Protein AF-A0A3D6BMC3-F1 (afdb_monomer)

Sequence (77 aa):
IQEKDCCDNQTIVKEGDDTFKKANKISEIETLVFLNNFVYSYINLFEGLEKNTVPFKAYRPPLLSTDLVILNESFLI

pLDDT: mean 76.57, std 12.06, range [40.34, 93.62]

Mean predicted aligned error: 18.28 Å

Foldseek 3Di:
DDDDPDDDPDDDDDDDPPPPPDDPPDPPVVVVVVVVVVCVVCVVVPPDDPDPPDPCPVPDPDDDPDDPCVVVVPDDD

Organism: NCBI:txid1137281

Structure (mmCIF, N/CA/C/O backbone):
data_AF-A0A3D6BMC3-F1
#
_entry.id   AF-A0A3D6BMC3-F1
#
loop_
_atom_site.group_PDB
_atom_site.id
_atom_site.type_symbol
_atom_site.label_atom_id
_atom_site.label_alt_id
_atom_site.label_comp_id
_atom_site.label_asym_id
_atom_site.label_entity_id
_atom_site.label_seq_id
_atom_site.pdbx_PDB_ins_code
_atom_site.Cartn_x
_atom_site.Cartn_y
_atom_site.Cartn_z
_atom_site.occupancy
_atom_site.B_iso_or_equiv
_atom_site.auth_seq_id
_atom_site.auth_comp_id
_atom_site.auth_asym_id
_atom_site.auth_atom_id
_atom_site.pdbx_PDB_model_num
ATOM 1 N N . ILE A 1 1 ? -10.108 1.360 -75.361 1.00 40.34 1 ILE A N 1
ATOM 2 C CA . ILE A 1 1 ? -9.214 2.125 -74.460 1.00 40.34 1 ILE A CA 1
ATOM 3 C C . ILE A 1 1 ? -8.637 1.092 -73.510 1.00 40.34 1 ILE A C 1
ATOM 5 O O . ILE A 1 1 ? -9.416 0.473 -72.803 1.00 40.34 1 ILE A O 1
ATOM 9 N N . GLN A 1 2 ? -7.346 0.776 -73.646 1.00 47.53 2 GLN A N 1
ATOM 10 C CA . GLN A 1 2 ? -6.674 -0.246 -72.836 1.00 47.53 2 GLN A CA 1
ATOM 11 C C . GLN A 1 2 ? -6.712 0.161 -71.360 1.00 47.53 2 GLN A C 1
ATOM 13 O O . GLN A 1 2 ? -6.372 1.302 -71.037 1.00 47.53 2 GLN A O 1
ATOM 18 N N . GLU A 1 3 ? -7.139 -0.755 -70.490 1.00 56.12 3 GLU A N 1
ATOM 19 C CA . GLU A 1 3 ? -6.956 -0.626 -69.045 1.00 56.12 3 GLU A CA 1
A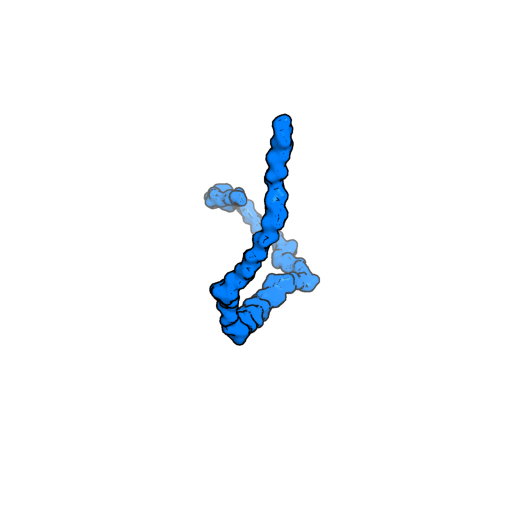TOM 20 C C . GLU A 1 3 ? -5.464 -0.453 -68.765 1.00 56.12 3 GLU A C 1
ATOM 22 O O . GLU A 1 3 ? -4.635 -1.241 -69.221 1.00 56.12 3 GLU A O 1
ATOM 27 N N . LYS A 1 4 ? -5.115 0.633 -68.073 1.00 62.09 4 LYS A N 1
ATOM 28 C CA . LYS A 1 4 ? -3.751 0.840 -67.599 1.00 62.09 4 LYS A CA 1
ATOM 29 C C . LYS A 1 4 ? -3.511 -0.145 -66.462 1.00 62.09 4 LYS A C 1
ATOM 31 O O . LYS A 1 4 ? -4.180 -0.052 -65.437 1.00 62.09 4 LYS A O 1
ATOM 36 N N . ASP A 1 5 ? -2.568 -1.051 -66.680 1.00 63.50 5 ASP A N 1
ATOM 37 C CA . ASP A 1 5 ? -2.041 -1.994 -65.697 1.00 63.50 5 ASP A CA 1
ATOM 38 C C . ASP A 1 5 ? -1.595 -1.202 -64.454 1.00 63.50 5 ASP A C 1
ATOM 40 O O . ASP A 1 5 ? -0.672 -0.388 -64.523 1.00 63.50 5 ASP A O 1
ATOM 44 N N . CYS A 1 6 ? -2.360 -1.279 -63.361 1.00 70.06 6 CYS A N 1
ATOM 45 C CA . CYS A 1 6 ? -2.282 -0.292 -62.277 1.00 70.06 6 CYS A CA 1
ATOM 46 C C . CYS A 1 6 ? -1.413 -0.721 -61.094 1.00 70.06 6 CYS A C 1
ATOM 48 O O . CYS A 1 6 ? -1.418 -0.043 -60.069 1.00 70.06 6 CYS A O 1
ATOM 50 N N . CYS A 1 7 ? -0.677 -1.823 -61.193 1.00 65.94 7 CYS A N 1
ATOM 51 C CA . CYS A 1 7 ? 0.096 -2.342 -60.072 1.00 65.94 7 CYS A CA 1
ATOM 52 C C . CYS A 1 7 ? 1.410 -2.950 -60.566 1.00 65.94 7 CYS A C 1
ATOM 54 O O . CYS A 1 7 ? 1.464 -4.129 -60.902 1.00 65.94 7 CYS A O 1
ATOM 56 N N . ASP A 1 8 ? 2.487 -2.161 -60.559 1.00 67.00 8 ASP A N 1
ATOM 57 C CA . ASP A 1 8 ? 3.827 -2.743 -60.589 1.00 67.00 8 ASP A CA 1
ATOM 58 C C . ASP A 1 8 ? 4.060 -3.469 -59.259 1.00 67.00 8 ASP A C 1
ATOM 60 O O . ASP A 1 8 ? 4.009 -2.864 -58.184 1.00 67.00 8 ASP A O 1
ATOM 64 N N . ASN A 1 9 ? 4.331 -4.772 -59.328 1.00 63.03 9 ASN A N 1
ATOM 65 C CA . ASN A 1 9 ? 4.742 -5.580 -58.183 1.00 63.03 9 ASN A CA 1
ATOM 66 C C . ASN A 1 9 ? 6.154 -5.165 -57.744 1.00 63.03 9 ASN A C 1
ATOM 68 O O . ASN A 1 9 ? 7.144 -5.828 -58.048 1.00 63.03 9 ASN A O 1
ATOM 72 N N . GLN A 1 10 ? 6.258 -4.039 -57.043 1.00 67.88 10 GLN A N 1
ATOM 73 C CA . GLN A 1 10 ? 7.512 -3.566 -56.473 1.00 67.88 10 GLN A CA 1
ATOM 74 C C . GLN A 1 10 ? 7.687 -4.183 -55.086 1.00 67.88 10 GLN A C 1
ATOM 76 O O . GLN A 1 10 ? 7.041 -3.790 -54.114 1.00 67.88 10 GLN A O 1
ATOM 81 N N . THR A 1 11 ? 8.578 -5.163 -54.974 1.00 65.69 11 THR A N 1
ATOM 82 C CA . THR A 1 11 ? 9.046 -5.659 -53.678 1.00 65.69 11 THR A CA 1
ATOM 83 C C . THR A 1 11 ? 9.946 -4.612 -53.031 1.00 65.69 11 THR A C 1
ATOM 85 O O . THR A 1 11 ? 11.115 -4.475 -53.387 1.00 65.69 11 THR A O 1
ATOM 88 N N . ILE A 1 12 ? 9.401 -3.864 -52.070 1.00 68.75 12 ILE A N 1
ATOM 89 C CA . ILE A 1 12 ? 10.180 -2.946 -51.237 1.00 68.75 12 ILE A CA 1
ATOM 90 C C . ILE A 1 12 ? 10.920 -3.783 -50.189 1.00 68.75 12 ILE A C 1
ATOM 92 O O . ILE A 1 12 ? 10.345 -4.180 -49.177 1.00 68.75 12 ILE A O 1
ATOM 96 N N . VAL A 1 13 ? 12.204 -4.049 -50.423 1.00 69.62 13 VAL A N 1
ATOM 97 C CA . VAL A 1 13 ? 13.095 -4.614 -49.403 1.00 69.62 13 VAL A CA 1
ATOM 98 C C . VAL A 1 13 ? 13.647 -3.449 -48.589 1.00 69.62 13 VAL A C 1
ATOM 100 O O . VAL A 1 13 ? 14.472 -2.680 -49.076 1.00 69.62 13 VAL A O 1
ATOM 103 N N . LYS A 1 14 ? 13.155 -3.277 -47.359 1.00 66.50 14 LYS A N 1
ATOM 104 C CA . LYS A 1 14 ? 13.785 -2.376 -46.389 1.00 66.50 14 LYS A CA 1
ATOM 105 C C . LYS A 1 14 ? 14.809 -3.169 -45.594 1.00 66.50 14 LYS A C 1
ATOM 107 O O . LYS A 1 14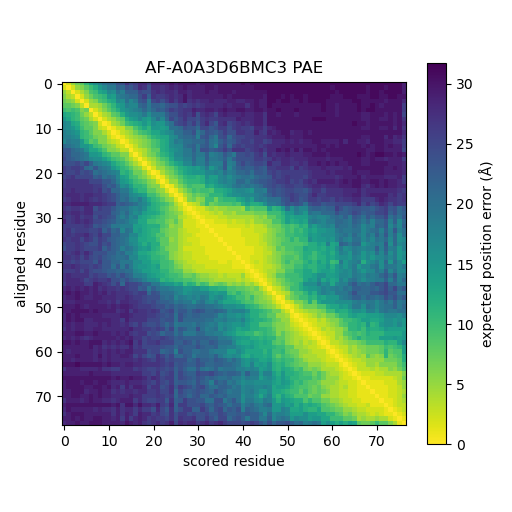 ? 14.440 -4.050 -44.824 1.00 66.50 14 LYS A O 1
ATOM 112 N N . GLU A 1 15 ? 16.078 -2.854 -45.798 1.00 70.38 15 GLU A N 1
ATOM 113 C CA . GLU A 1 15 ? 17.160 -3.354 -44.959 1.00 70.38 15 GLU A CA 1
ATOM 114 C C . GLU A 1 15 ? 17.043 -2.684 -43.582 1.00 70.38 15 GLU A C 1
ATOM 116 O O . GLU A 1 15 ? 16.818 -1.474 -43.486 1.00 70.38 15 GLU A O 1
ATOM 121 N N . GLY A 1 16 ? 17.063 -3.490 -42.519 1.00 67.75 16 GLY A N 1
ATOM 122 C CA . GLY A 1 16 ? 16.980 -2.983 -41.153 1.00 67.75 16 GLY A CA 1
ATOM 123 C C . GLY A 1 16 ? 18.203 -2.127 -40.847 1.00 67.75 16 GLY A C 1
ATOM 124 O O . GLY A 1 16 ? 19.323 -2.521 -41.147 1.00 67.75 16 GLY A O 1
ATOM 125 N N . ASP A 1 17 ? 17.989 -0.947 -40.277 1.00 66.38 17 ASP A N 1
ATOM 126 C CA . ASP A 1 17 ? 19.080 -0.058 -39.900 1.00 66.38 17 ASP A CA 1
ATOM 127 C C . ASP A 1 17 ? 19.843 -0.636 -38.695 1.00 66.38 17 ASP A C 1
ATOM 129 O O . ASP A 1 17 ? 19.350 -0.633 -37.562 1.00 66.38 17 ASP A O 1
ATOM 133 N N . ASP A 1 18 ? 21.062 -1.120 -38.939 1.00 64.56 18 ASP A N 1
ATOM 134 C CA . ASP A 1 18 ? 21.979 -1.635 -37.914 1.00 64.56 18 ASP A CA 1
ATOM 135 C C . ASP A 1 18 ? 22.451 -0.548 -36.926 1.00 64.56 18 ASP A C 1
ATOM 137 O O . ASP A 1 18 ? 23.094 -0.855 -35.917 1.00 64.56 18 ASP A O 1
ATOM 141 N N . THR A 1 19 ? 22.125 0.730 -37.162 1.00 62.88 19 THR A N 1
ATOM 142 C CA . THR A 1 19 ? 22.435 1.825 -36.230 1.00 62.88 19 THR A CA 1
ATOM 143 C C . THR A 1 19 ? 21.451 1.946 -35.068 1.00 62.88 19 THR A C 1
ATOM 145 O O . THR A 1 19 ? 21.627 2.819 -34.208 1.00 62.88 19 THR A O 1
ATOM 148 N N . PHE A 1 20 ? 20.448 1.061 -34.971 1.00 63.19 20 PHE A N 1
ATOM 149 C CA . PHE A 1 20 ? 19.582 1.016 -33.798 1.00 63.19 20 PHE A CA 1
ATOM 150 C C . PHE A 1 20 ? 20.435 0.780 -32.548 1.00 63.19 20 PHE A C 1
ATOM 152 O O . PHE A 1 20 ? 20.981 -0.305 -32.331 1.00 63.19 20 PHE A O 1
ATOM 159 N N . LYS A 1 21 ? 20.577 1.820 -31.715 1.00 64.81 21 LYS A N 1
ATOM 160 C CA . LYS A 1 21 ? 21.320 1.740 -30.457 1.00 64.81 21 LYS A CA 1
ATOM 161 C C . LYS A 1 21 ? 20.765 0.561 -29.670 1.00 64.81 21 LYS A C 1
ATOM 163 O O . LYS A 1 21 ? 19.626 0.617 -29.205 1.00 64.81 21 LYS A O 1
ATOM 168 N N . LYS A 1 22 ? 21.571 -0.499 -29.513 1.00 64.38 22 LYS A N 1
ATOM 169 C CA . LYS A 1 22 ? 21.294 -1.567 -28.546 1.00 64.38 22 LYS A CA 1
ATOM 170 C C . LYS A 1 22 ? 20.877 -0.878 -27.256 1.00 64.38 22 LYS A C 1
ATOM 172 O O . LYS A 1 22 ? 21.608 -0.001 -26.790 1.00 64.38 22 LYS A O 1
ATOM 177 N N . ALA A 1 23 ? 19.699 -1.236 -26.742 1.00 66.50 23 ALA A N 1
ATOM 178 C CA . ALA A 1 23 ? 19.211 -0.730 -25.469 1.00 66.50 23 ALA A CA 1
ATOM 179 C C . ALA A 1 23 ? 20.383 -0.731 -24.484 1.00 66.50 23 ALA A C 1
ATOM 181 O O . ALA A 1 23 ? 21.106 -1.731 -24.414 1.00 66.50 23 ALA A O 1
ATOM 182 N N . ASN A 1 24 ? 20.624 0.412 -23.829 1.00 61.44 24 ASN A N 1
ATOM 183 C CA . ASN A 1 24 ? 21.719 0.556 -22.877 1.00 61.44 24 ASN A CA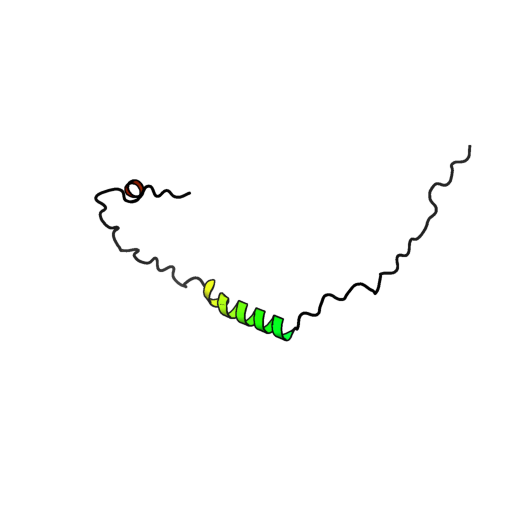 1
ATOM 184 C C . ASN A 1 24 ? 21.720 -0.689 -21.992 1.00 61.44 24 ASN A C 1
ATOM 186 O O . ASN A 1 24 ? 20.715 -0.967 -21.335 1.00 61.44 24 ASN A O 1
ATOM 190 N N . LYS A 1 25 ? 22.807 -1.470 -22.028 1.00 62.47 25 LYS A N 1
ATOM 191 C CA . LYS A 1 25 ? 22.988 -2.566 -21.082 1.00 62.47 25 LYS A CA 1
ATOM 192 C C . LYS A 1 25 ? 23.110 -1.901 -19.722 1.00 62.47 25 LYS A C 1
ATOM 194 O O . LYS A 1 25 ? 24.189 -1.434 -19.365 1.00 62.47 25 LYS A O 1
ATOM 199 N N . ILE A 1 26 ? 21.987 -1.772 -19.020 1.00 64.31 26 ILE A N 1
ATOM 200 C CA . ILE A 1 26 ? 21.985 -1.384 -17.616 1.00 64.31 26 ILE A CA 1
ATOM 201 C C . ILE A 1 26 ? 22.952 -2.354 -16.943 1.00 64.31 26 ILE A C 1
ATOM 203 O O . ILE A 1 26 ? 22.907 -3.552 -17.236 1.00 64.31 26 ILE A O 1
ATOM 207 N N . SER A 1 27 ? 23.879 -1.828 -16.141 1.00 66.50 27 SER A N 1
ATOM 208 C CA . SER A 1 27 ? 24.842 -2.648 -15.412 1.00 66.50 27 SER A CA 1
ATOM 209 C C . SER A 1 27 ? 24.073 -3.758 -14.702 1.00 66.50 27 SER A C 1
ATOM 211 O O . SER A 1 27 ? 23.240 -3.499 -13.827 1.00 66.50 27 SER A O 1
ATOM 213 N N . GLU A 1 28 ? 24.288 -4.993 -15.154 1.00 67.81 28 GLU A N 1
ATOM 214 C CA . GLU A 1 28 ? 23.535 -6.165 -14.706 1.00 67.81 28 GLU A CA 1
ATOM 215 C C . GLU A 1 28 ? 23.669 -6.309 -13.186 1.00 67.81 28 GLU A C 1
ATOM 217 O O . GLU A 1 28 ? 22.698 -6.585 -12.493 1.00 67.81 28 GLU A O 1
ATOM 222 N N . ILE A 1 29 ? 24.843 -5.961 -12.650 1.00 77.00 29 ILE A N 1
ATOM 223 C CA . ILE A 1 29 ? 25.148 -5.988 -11.220 1.00 77.00 29 ILE A CA 1
ATOM 224 C C . ILE A 1 29 ? 24.321 -4.957 -10.442 1.00 77.00 29 ILE A C 1
ATOM 226 O O . ILE A 1 29 ? 23.686 -5.314 -9.455 1.00 77.00 29 ILE A O 1
ATOM 230 N N . GLU A 1 30 ? 24.296 -3.690 -10.864 1.00 79.94 30 GLU A N 1
ATOM 231 C CA . GLU A 1 30 ? 23.548 -2.640 -10.147 1.00 79.94 30 GLU A CA 1
ATOM 232 C C . GLU A 1 30 ? 22.042 -2.911 -10.171 1.00 79.94 30 GLU A C 1
ATOM 234 O O . GLU A 1 30 ? 21.356 -2.744 -9.162 1.00 79.94 30 GLU A O 1
ATOM 239 N N . THR A 1 31 ? 21.543 -3.406 -11.305 1.00 82.44 31 THR A N 1
ATOM 240 C CA . THR A 1 31 ? 20.137 -3.796 -11.464 1.00 82.44 31 THR A CA 1
ATOM 241 C C . THR A 1 31 ? 19.787 -4.958 -10.543 1.00 82.44 31 THR A C 1
ATOM 243 O O . THR A 1 31 ? 18.768 -4.913 -9.859 1.00 82.44 31 THR A O 1
ATOM 246 N N . LEU A 1 32 ? 20.643 -5.982 -10.476 1.00 87.19 32 LEU A N 1
ATOM 247 C CA . LEU A 1 32 ? 20.445 -7.131 -9.594 1.00 87.19 32 LEU A CA 1
ATOM 248 C C . LEU A 1 32 ? 20.485 -6.728 -8.117 1.00 87.19 32 LEU A C 1
ATOM 250 O O . LEU A 1 32 ? 19.648 -7.188 -7.345 1.00 87.19 32 LEU A O 1
ATOM 254 N N . VAL A 1 33 ? 21.400 -5.838 -7.720 1.00 91.56 33 VAL A N 1
ATOM 255 C CA . VAL A 1 33 ? 21.477 -5.324 -6.342 1.00 91.56 33 VAL A CA 1
ATOM 256 C C . VAL A 1 33 ? 20.228 -4.520 -5.986 1.00 91.56 33 VAL A C 1
ATOM 258 O O . VAL A 1 33 ? 19.649 -4.738 -4.920 1.00 91.56 33 VAL A O 1
ATOM 261 N N . PHE A 1 34 ? 19.778 -3.627 -6.874 1.00 90.75 34 PHE A N 1
ATOM 262 C CA . PHE A 1 34 ? 18.549 -2.862 -6.667 1.00 90.75 34 PHE A CA 1
ATOM 263 C C . PHE A 1 34 ? 17.332 -3.781 -6.534 1.00 90.75 34 PHE A C 1
ATOM 265 O O . PHE A 1 34 ? 16.585 -3.656 -5.566 1.00 90.75 34 PHE A O 1
ATOM 272 N N . LEU A 1 35 ? 17.158 -4.732 -7.457 1.00 91.94 35 LEU A N 1
ATOM 273 C CA . LEU A 1 35 ? 16.042 -5.678 -7.430 1.00 91.94 35 LEU A CA 1
ATOM 274 C C . LEU A 1 35 ? 16.061 -6.545 -6.169 1.00 91.94 35 LEU A C 1
ATOM 276 O O . LEU A 1 35 ? 15.017 -6.732 -5.551 1.00 91.94 35 LEU A O 1
ATOM 280 N N . ASN A 1 36 ? 17.235 -7.028 -5.754 1.00 92.12 36 ASN A N 1
ATOM 281 C CA . ASN A 1 36 ? 17.370 -7.847 -4.553 1.00 92.12 36 ASN A CA 1
ATOM 282 C C . ASN A 1 36 ? 16.991 -7.060 -3.287 1.00 92.12 36 ASN A 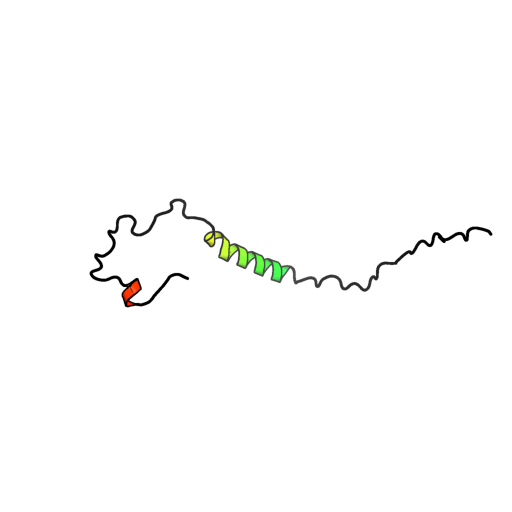C 1
ATOM 284 O O . ASN A 1 36 ? 16.184 -7.523 -2.485 1.00 92.12 36 ASN A O 1
ATOM 288 N N . ASN A 1 37 ? 17.502 -5.834 -3.144 1.00 93.62 37 ASN A N 1
ATOM 289 C CA . ASN A 1 37 ? 17.163 -4.966 -2.014 1.00 93.62 37 ASN A CA 1
ATOM 290 C C . ASN A 1 37 ? 15.685 -4.564 -2.019 1.00 93.62 37 ASN A C 1
ATOM 292 O O . ASN A 1 37 ? 15.041 -4.567 -0.969 1.00 93.62 37 ASN A O 1
ATOM 296 N N . PHE A 1 38 ? 15.140 -4.248 -3.197 1.00 92.31 38 PHE A N 1
ATOM 297 C CA . PHE A 1 38 ? 13.726 -3.939 -3.368 1.00 92.31 38 PHE A CA 1
ATOM 298 C C . PHE A 1 38 ? 12.865 -5.120 -2.909 1.00 92.31 38 PHE A C 1
ATOM 300 O O . PHE A 1 38 ? 12.083 -4.970 -1.975 1.00 92.31 38 PHE A O 1
ATOM 307 N N . VAL A 1 39 ? 13.071 -6.320 -3.458 1.00 91.81 39 VAL A N 1
ATOM 308 C CA . VAL A 1 39 ? 12.320 -7.521 -3.057 1.00 91.81 39 VAL A CA 1
ATOM 309 C C . VAL A 1 39 ? 12.477 -7.810 -1.562 1.00 91.81 39 VAL A C 1
ATOM 311 O O . VAL A 1 39 ? 11.473 -8.009 -0.883 1.00 91.81 39 VAL A O 1
ATOM 314 N N . TYR A 1 40 ? 13.697 -7.760 -1.018 1.00 90.06 40 TYR A N 1
ATOM 315 C CA . TYR A 1 40 ? 13.949 -8.014 0.405 1.00 90.06 40 TYR A CA 1
ATOM 316 C C . TYR A 1 40 ? 13.216 -7.028 1.326 1.00 90.06 40 TYR A C 1
ATOM 318 O O . TYR A 1 40 ? 12.678 -7.424 2.357 1.00 90.06 40 TYR A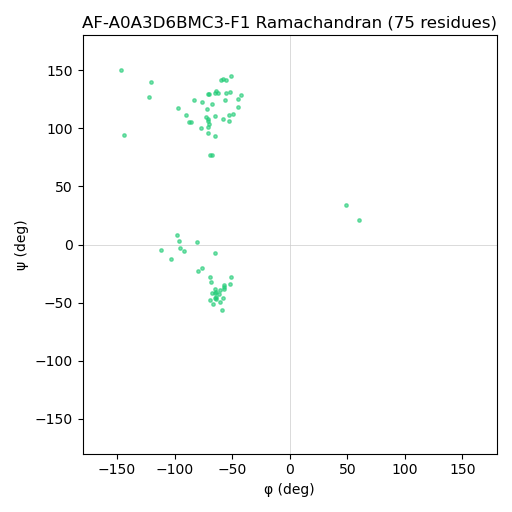 O 1
ATOM 326 N N . SER A 1 41 ? 13.152 -5.749 0.947 1.00 90.88 41 SER A N 1
ATOM 327 C CA . SER A 1 41 ? 12.441 -4.734 1.734 1.00 90.88 41 SER A CA 1
ATOM 328 C C . SER A 1 41 ? 10.919 -4.919 1.734 1.00 90.88 41 SER A C 1
ATOM 330 O O . SER A 1 41 ? 10.264 -4.563 2.711 1.00 90.88 41 SER A O 1
ATOM 332 N N . TYR A 1 42 ? 10.361 -5.515 0.675 1.00 88.38 42 TYR A N 1
ATOM 333 C CA . TYR A 1 42 ? 8.915 -5.665 0.493 1.00 88.38 42 TYR A CA 1
ATOM 334 C C . TYR A 1 42 ? 8.372 -7.067 0.776 1.00 88.38 42 TYR A C 1
ATOM 336 O O . TYR A 1 42 ? 7.158 -7.210 0.914 1.00 88.38 42 TYR A O 1
ATOM 344 N N . ILE A 1 43 ? 9.223 -8.088 0.919 1.00 87.12 43 ILE A N 1
ATOM 345 C CA . ILE A 1 43 ? 8.774 -9.477 1.106 1.00 87.12 43 ILE A CA 1
ATOM 346 C C . ILE A 1 43 ? 7.854 -9.640 2.327 1.00 87.12 43 ILE A C 1
ATOM 348 O O . ILE A 1 43 ? 6.833 -10.310 2.240 1.00 87.12 43 ILE A O 1
ATOM 352 N N . ASN A 1 44 ? 8.143 -8.925 3.418 1.00 76.25 44 AS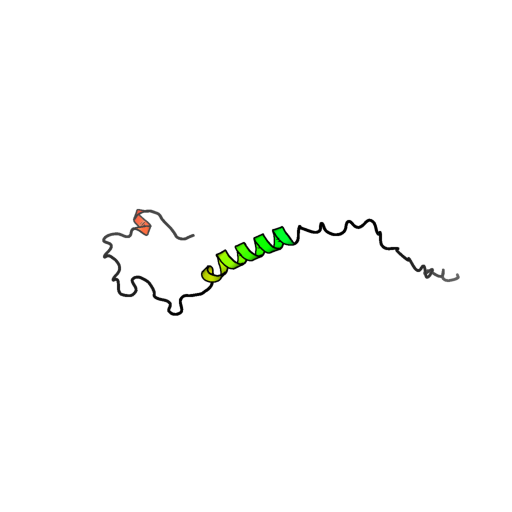N A N 1
ATOM 353 C CA . ASN A 1 44 ? 7.366 -8.984 4.660 1.00 76.25 44 ASN A CA 1
ATOM 354 C C . ASN A 1 44 ? 6.241 -7.935 4.736 1.00 76.25 44 ASN A C 1
ATOM 356 O O . ASN A 1 44 ? 5.480 -7.927 5.698 1.00 76.25 44 ASN A O 1
ATOM 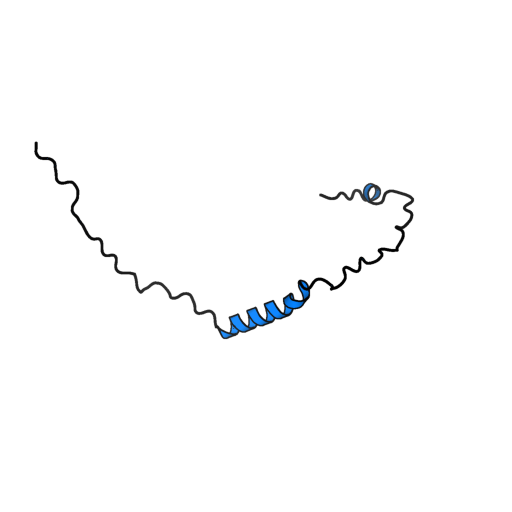360 N N . LEU A 1 45 ? 6.139 -7.017 3.765 1.00 78.00 45 LEU A N 1
ATOM 361 C CA . LEU A 1 45 ? 5.099 -5.975 3.760 1.00 78.00 45 LEU A CA 1
ATOM 362 C C . LEU A 1 45 ? 3.749 -6.501 3.259 1.00 78.00 45 LEU A C 1
ATOM 364 O O . LEU A 1 45 ? 2.712 -5.918 3.567 1.00 78.00 45 LEU A O 1
ATOM 368 N N . PHE A 1 46 ? 3.764 -7.592 2.492 1.00 72.19 46 PHE A N 1
ATOM 369 C CA . PHE A 1 46 ? 2.567 -8.182 1.893 1.00 72.19 46 PHE A CA 1
ATOM 370 C C . PHE A 1 46 ? 2.197 -9.547 2.481 1.00 72.19 46 PHE A C 1
ATOM 372 O O . PHE A 1 46 ? 1.135 -10.076 2.150 1.00 72.19 46 PHE A O 1
ATOM 379 N N . GLU A 1 47 ? 3.020 -10.107 3.373 1.00 69.94 47 GLU A N 1
ATOM 380 C CA . GLU A 1 47 ? 2.591 -11.226 4.206 1.00 69.94 47 GLU A CA 1
ATOM 381 C C . GLU A 1 47 ? 1.560 -10.717 5.217 1.00 69.94 47 GLU A C 1
ATOM 383 O O . GLU A 1 47 ? 1.868 -10.029 6.191 1.00 69.94 47 GLU A O 1
ATOM 388 N N . GLY A 1 48 ? 0.290 -11.023 4.950 1.00 66.62 48 GLY A N 1
ATOM 389 C CA . GLY A 1 48 ? -0.772 -10.819 5.924 1.00 66.62 48 GLY A CA 1
ATOM 390 C C . GLY A 1 48 ? -0.489 -11.638 7.183 1.00 66.62 48 GLY A C 1
ATOM 391 O O . GLY A 1 48 ? -0.018 -12.771 7.104 1.00 66.62 48 GLY A O 1
ATOM 392 N N . LEU A 1 49 ? -0.796 -11.079 8.355 1.00 70.44 49 LEU A N 1
ATOM 393 C CA . LEU A 1 49 ? -0.719 -11.822 9.612 1.00 70.44 49 LEU A CA 1
ATOM 394 C C . LEU A 1 49 ? -1.580 -13.092 9.507 1.00 70.44 49 LEU A C 1
ATOM 396 O O . LEU A 1 49 ? -2.761 -13.010 9.168 1.00 70.44 49 LEU A O 1
ATOM 400 N N . GLU A 1 50 ? -1.016 -14.250 9.869 1.00 71.19 50 GLU A N 1
ATOM 401 C CA . GLU A 1 50 ? -1.698 -15.562 9.860 1.00 71.19 50 GLU A CA 1
ATOM 402 C C . GLU A 1 50 ? -3.048 -15.524 10.609 1.00 71.19 50 GLU A C 1
ATOM 404 O O . GLU A 1 50 ? -4.004 -16.229 10.283 1.00 71.19 50 GLU A O 1
ATOM 409 N N . LYS A 1 51 ? -3.156 -14.619 11.590 1.00 73.69 51 LYS A N 1
ATOM 410 C CA . LYS A 1 51 ? -4.416 -14.172 12.178 1.00 73.69 51 LYS A CA 1
ATOM 411 C C . LYS A 1 51 ? -4.559 -12.666 12.028 1.00 73.69 51 LYS A C 1
ATOM 413 O O . LYS A 1 51 ? -3.743 -11.910 12.546 1.00 73.69 51 LYS A O 1
ATOM 418 N N . ASN A 1 52 ? -5.688 -12.237 11.468 1.00 70.56 52 ASN A N 1
ATOM 419 C CA . ASN A 1 52 ? -6.161 -10.857 11.552 1.00 70.56 52 ASN A CA 1
ATOM 420 C C . ASN A 1 52 ? -6.550 -10.524 13.003 1.00 70.56 52 ASN A C 1
ATOM 422 O O . ASN A 1 52 ? -7.727 -10.525 13.378 1.00 70.56 52 ASN A O 1
ATOM 426 N N . THR A 1 53 ? -5.557 -10.284 13.857 1.00 75.88 53 THR A N 1
ATOM 427 C CA . THR A 1 53 ? -5.775 -9.749 15.197 1.00 75.88 53 THR A CA 1
ATOM 428 C 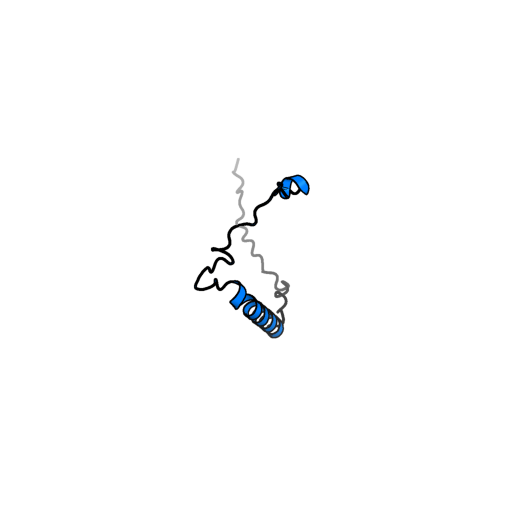C . THR A 1 53 ? -6.201 -8.299 15.051 1.00 75.88 53 THR A C 1
ATOM 430 O O . THR A 1 53 ? -5.360 -7.421 14.901 1.00 75.88 53 THR A O 1
ATOM 433 N N . VAL A 1 54 ? -7.511 -8.050 15.072 1.00 78.00 54 VAL A N 1
ATOM 434 C CA . VAL A 1 54 ? -8.057 -6.691 15.139 1.00 78.00 54 VAL A CA 1
ATOM 435 C C . VAL A 1 54 ? -7.648 -6.097 16.492 1.00 78.00 54 VAL A C 1
ATOM 437 O O . VAL A 1 54 ? -8.135 -6.579 17.526 1.00 78.00 54 VAL A O 1
ATOM 440 N N . PRO A 1 55 ? -6.750 -5.093 16.526 1.00 78.75 55 PRO A N 1
ATOM 441 C CA . PRO A 1 55 ? -6.380 -4.439 17.770 1.00 78.75 55 PRO A CA 1
ATOM 442 C C . PRO A 1 55 ? -7.638 -3.864 18.415 1.00 78.75 55 PRO A C 1
ATOM 444 O O . PRO A 1 55 ? -8.536 -3.395 17.719 1.00 78.75 55 PRO A O 1
ATOM 447 N N . PHE A 1 56 ? -7.728 -3.921 19.743 1.00 81.19 56 PHE A N 1
ATOM 448 C CA . PHE A 1 56 ? -8.847 -3.328 20.482 1.00 81.19 56 PHE A CA 1
ATOM 449 C C . PHE A 1 56 ? -10.237 -3.898 20.134 1.00 81.19 56 PHE A C 1
ATOM 451 O O . PHE A 1 56 ? -11.239 -3.278 20.467 1.00 81.19 56 PHE A O 1
ATOM 458 N N . LYS A 1 57 ? -10.338 -5.106 19.555 1.00 81.62 57 LYS A N 1
ATOM 459 C CA . LYS A 1 57 ? -11.635 -5.757 19.258 1.00 81.62 57 LYS A CA 1
ATOM 460 C C . LYS A 1 57 ? -12.580 -5.834 20.466 1.00 81.62 57 LYS A C 1
ATOM 462 O O . LYS A 1 57 ? -13.793 -5.781 20.303 1.00 81.62 57 LYS A O 1
ATOM 467 N N . ALA A 1 58 ? -12.023 -5.993 21.666 1.00 85.19 58 ALA A N 1
ATOM 468 C CA . ALA A 1 58 ? -12.778 -6.045 22.917 1.00 85.19 58 ALA A CA 1
ATOM 469 C C . ALA A 1 58 ? -12.869 -4.685 23.637 1.00 85.19 58 ALA A C 1
ATOM 471 O O . ALA A 1 58 ? -13.503 -4.592 24.688 1.00 85.19 58 ALA A O 1
ATOM 472 N N . TYR A 1 59 ? -12.224 -3.638 23.116 1.00 86.94 59 TYR A N 1
ATOM 473 C CA . TYR A 1 59 ? -12.276 -2.314 23.717 1.00 86.94 59 TYR A CA 1
ATOM 474 C C . TYR A 1 59 ? -13.625 -1.678 23.400 1.00 86.94 59 TYR A C 1
ATOM 476 O O . TYR A 1 59 ? -14.007 -1.526 22.239 1.00 86.94 59 TYR A O 1
ATOM 484 N N . ARG A 1 60 ? -14.359 -1.296 24.444 1.00 83.38 60 ARG A N 1
ATOM 485 C CA . ARG A 1 60 ? -15.560 -0.486 24.266 1.00 83.38 60 ARG A CA 1
ATOM 486 C C . ARG A 1 60 ? -15.115 0.921 23.844 1.00 83.38 60 ARG A C 1
ATOM 488 O O . ARG A 1 60 ? -14.279 1.486 24.547 1.00 83.38 60 ARG A O 1
ATOM 495 N N . PRO A 1 61 ? -15.666 1.498 22.761 1.00 82.88 61 PRO A N 1
ATOM 496 C CA . PRO A 1 61 ? -15.373 2.874 22.382 1.00 82.88 61 PRO A CA 1
ATOM 497 C C . PRO A 1 61 ? -15.560 3.833 23.568 1.00 82.88 61 PRO A C 1
ATOM 499 O O . PRO A 1 61 ? -16.460 3.603 24.387 1.00 82.88 61 PRO A O 1
ATOM 502 N N . PRO A 1 62 ? -14.744 4.896 23.680 1.00 83.38 62 PRO A N 1
ATOM 503 C CA . PRO A 1 62 ? -14.940 5.911 24.704 1.00 83.38 62 PRO A CA 1
ATOM 504 C C . PRO A 1 62 ? -16.356 6.480 24.620 1.00 83.38 62 PRO A C 1
ATOM 506 O O . PRO A 1 62 ? -16.887 6.691 23.529 1.00 83.38 62 PRO A O 1
ATOM 509 N N . LEU A 1 63 ? -16.965 6.747 25.774 1.00 85.94 63 LEU A N 1
ATOM 510 C CA . LEU A 1 63 ? -18.226 7.477 25.809 1.00 85.94 63 LEU A CA 1
ATOM 511 C C . LEU A 1 63 ? -17.938 8.933 25.436 1.00 85.94 63 LEU A C 1
ATOM 513 O O . LEU A 1 63 ? -17.344 9.675 26.216 1.00 85.94 63 LEU A O 1
ATOM 517 N N . LEU A 1 64 ? -18.329 9.319 24.225 1.00 87.00 64 LEU A N 1
ATOM 518 C CA . LEU A 1 64 ? -18.217 10.692 23.751 1.00 87.00 64 LEU A CA 1
ATOM 519 C C . LEU A 1 64 ? -19.423 11.490 24.260 1.00 87.00 64 LEU A C 1
ATOM 521 O O . LEU A 1 64 ? -20.565 11.113 24.012 1.00 87.00 64 LEU A O 1
ATOM 525 N N . SER A 1 65 ? -19.176 12.592 24.974 1.00 90.88 65 SER A N 1
ATOM 526 C CA . SER A 1 65 ? -20.242 13.518 25.397 1.00 90.88 65 SER A CA 1
ATOM 527 C C . SER A 1 65 ? -20.730 14.411 24.252 1.00 90.88 65 SER A C 1
ATOM 529 O O . SER A 1 65 ? -21.808 14.993 24.346 1.00 90.88 65 SER A O 1
ATOM 531 N N . THR A 1 66 ? -19.916 14.560 23.209 1.00 89.38 66 THR A N 1
ATOM 532 C CA . THR A 1 66 ? -20.148 15.417 22.046 1.00 89.38 66 THR A CA 1
ATOM 533 C C . THR A 1 66 ? -19.550 14.759 20.812 1.00 89.38 66 THR A C 1
ATOM 535 O O . THR A 1 66 ? -18.548 14.048 20.910 1.00 89.38 66 THR A O 1
ATOM 538 N N . ASP A 1 67 ? -20.132 15.019 19.648 1.00 87.69 67 ASP A N 1
ATOM 539 C CA . ASP A 1 67 ? -19.602 14.524 18.382 1.00 87.69 67 ASP A CA 1
ATOM 540 C C . ASP A 1 67 ? -18.321 15.289 18.002 1.00 87.69 67 ASP A C 1
ATOM 542 O O . ASP A 1 67 ? -18.364 16.478 17.685 1.00 87.69 67 ASP A O 1
ATOM 546 N N . LEU A 1 68 ? -17.173 14.608 18.074 1.00 89.81 68 LEU A N 1
ATOM 547 C CA . LEU A 1 68 ? -15.860 15.188 17.772 1.00 89.81 68 LEU A CA 1
ATOM 548 C C . LEU A 1 68 ? -15.691 15.512 16.285 1.00 89.81 68 LEU A C 1
ATOM 550 O O . LEU A 1 68 ? -15.005 16.467 15.947 1.00 89.81 68 LEU A O 1
ATOM 554 N N . VAL A 1 69 ? -16.313 14.735 15.398 1.00 88.56 69 VAL A N 1
ATOM 555 C CA . VAL A 1 69 ? -16.210 14.920 13.943 1.00 88.56 69 VAL A CA 1
ATOM 556 C C . VAL A 1 69 ? -16.890 16.230 13.553 1.00 88.56 69 VAL A C 1
ATOM 558 O O . VAL A 1 69 ? -16.335 17.018 12.789 1.00 88.56 69 VAL A O 1
ATOM 561 N N . ILE A 1 70 ? -18.053 16.493 14.157 1.00 90.44 70 ILE A N 1
ATOM 562 C CA . ILE A 1 70 ? -18.789 17.752 14.004 1.00 90.44 70 ILE A CA 1
ATOM 563 C C . ILE A 1 70 ? -18.042 18.906 14.679 1.00 90.44 70 ILE A C 1
ATOM 565 O O . ILE A 1 70 ? -17.870 19.952 14.062 1.00 90.44 70 ILE A O 1
ATOM 569 N N . LEU A 1 71 ? -17.578 18.725 15.922 1.00 92.12 71 LEU A N 1
ATOM 570 C CA . LEU A 1 71 ? -16.849 19.758 16.671 1.00 92.12 71 LEU A CA 1
ATOM 571 C C . LEU A 1 71 ? -15.593 20.242 15.934 1.00 92.12 71 LEU A C 1
ATOM 573 O O . LEU A 1 71 ? -15.248 21.418 16.008 1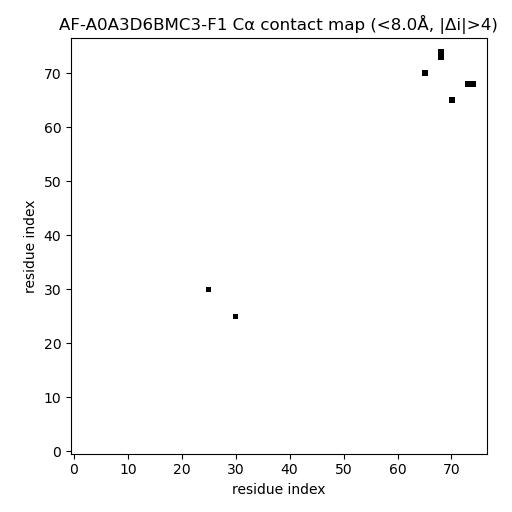.00 92.12 71 LEU A O 1
ATOM 577 N N . ASN A 1 72 ? -14.908 19.327 15.251 1.00 93.31 72 ASN A N 1
ATOM 578 C CA . ASN A 1 72 ? -13.665 19.600 14.543 1.00 93.31 72 ASN A CA 1
ATOM 579 C C . ASN A 1 72 ? -13.869 19.894 13.052 1.00 93.31 72 ASN A C 1
ATOM 581 O O . ASN A 1 72 ? -12.876 20.049 12.345 1.00 93.31 72 ASN A O 1
ATOM 585 N N . GLU A 1 73 ? -15.117 19.936 12.573 1.00 92.00 73 GLU A N 1
ATOM 586 C CA . GLU A 1 73 ? -15.463 20.140 11.159 1.00 92.00 73 GLU A CA 1
ATOM 587 C C . GLU A 1 73 ? -14.672 19.222 10.201 1.00 92.00 73 GLU A C 1
ATOM 589 O O . GLU A 1 73 ? -14.310 19.602 9.086 1.00 92.00 73 GLU A O 1
ATOM 594 N N . SER A 1 74 ? -14.375 17.996 10.640 1.00 90.69 74 SER A N 1
ATOM 595 C CA . SER A 1 74 ? -13.603 17.024 9.865 1.00 90.69 74 SER A CA 1
ATOM 596 C C . SER A 1 74 ? -14.550 16.071 9.150 1.00 90.69 74 SER A C 1
ATOM 598 O O . SER A 1 74 ? -15.255 15.319 9.809 1.00 90.69 74 SER A O 1
ATOM 600 N N . PHE A 1 75 ? -14.557 16.040 7.822 1.00 89.06 75 PHE A N 1
ATOM 601 C CA . PHE A 1 75 ? -15.431 15.146 7.057 1.00 89.06 75 PHE A CA 1
ATOM 602 C C . PHE A 1 75 ? -14.591 14.225 6.175 1.00 89.06 75 PHE A C 1
ATOM 604 O O . PHE A 1 75 ? -13.584 14.649 5.609 1.00 89.06 75 PHE A O 1
ATOM 611 N N . LEU A 1 76 ? -14.989 12.953 6.081 1.00 81.00 76 LEU A N 1
ATOM 612 C CA . LEU A 1 76 ? -14.407 12.036 5.101 1.00 81.00 76 LEU A CA 1
ATOM 613 C C . LEU A 1 76 ? -14.774 12.539 3.697 1.00 81.00 76 LEU A C 1
ATOM 615 O O . LEU A 1 76 ? -15.942 12.844 3.450 1.00 81.00 76 LEU A O 1
ATOM 619 N N . ILE A 1 77 ? -13.770 12.645 2.823 1.00 67.31 77 ILE A N 1
ATOM 620 C CA . ILE A 1 77 ? -13.895 13.048 1.412 1.00 67.31 77 ILE A CA 1
ATOM 621 C C . ILE A 1 77 ? -14.054 11.801 0.547 1.00 67.31 77 ILE A C 1
ATOM 623 O O . ILE A 1 77 ? -13.305 10.828 0.800 1.00 67.31 77 ILE A O 1
#

InterPro domains:
  IPR058060 HYC_CC_PP family protein [NF047658] (2-77)

Radius of gyration: 33.98 Å; Cα contacts (8 Å, |Δi|>4): 4; chains: 1; bounding box: 45×36×100 Å

Secondary structure (DSSP, 8-state):
-PPP-------------TTS-------HHHHHHHHHHHHHHHTTTS---SS---TTTTPPPP--SS-HHHHTT----

Solvent-accessible surface area (backbone atoms only — not comparable to full-atom values): 5539 Å² total; per-residue (Å²): 132,83,82,74,87,86,70,83,88,73,83,82,82,78,80,80,71,83,79,64,74,71,73,79,78,66,57,65,65,63,52,50,52,50,51,51,53,51,48,65,71,45,60,71,75,70,60,71,64,97,61,88,75,63,79,66,75,85,57,75,76,80,88,69,93,62,64,61,49,68,76,64,73,58,76,93,130